Protein AF-A0A2V4DB86-F1 (afdb_monomer)

Solvent-accessible surface area (backbone atoms only — not comparable to full-atom values): 6526 Å² total; per-residue (Å²): 135,85,79,90,72,66,50,40,92,90,75,68,45,67,54,86,83,64,73,81,73,73,78,70,89,71,59,70,89,78,49,82,82,88,53,69,40,75,50,57,53,81,85,51,28,60,42,18,42,71,52,79,37,68,66,47,80,32,65,42,95,90,38,82,41,82,40,41,34,71,36,17,55,72,32,39,78,79,45,39,88,80,43,48,66,63,44,52,53,48,51,52,52,58,68,69,46,86,73,77,89,117

Mean predicted aligned error: 11.15 Å

Nearest PDB structures (foldseek):
  2l6q-assembly1_A  TM=4.065E-01  e=4.472E+00  Lambdavirus lambda
  6nrd-assembly1_4  TM=3.472E-01  e=6.127E+00  Homo sapiens
  4bwx-assembly1_A  TM=3.797E-01  e=8.394E+00  Neurospora crassa
  7ux1-assembly1_A  TM=3.683E-01  e=9.520E+00  Escherichia coli K-12

Sequence (102 aa):
MDRYIARDPKTGLPLQIGEKGIPGHVDEAYRAPRGYWDAIKHFDIIPLASGSVQALEVRWREKPQLVSRADGIRALPRVMRSDPDAVQEQLKFALSDINSEI

pLDDT: mean 83.51, std 13.2, range [44.72, 95.5]

Radius of gyration: 21.78 Å; Cα contacts (8 Å, |Δi|>4): 93; chains: 1; bounding box: 58×49×43 Å

Secondary structure (DSSP, 8-state):
-PPP--B-TTT-PBP----S-PPP---GGGSPPP-GGGGS-HHHHHHHHTTSS--EEEEETTEEEEE-HHHHHHHGGGTTTT-HHHHHHHHHHHHH-S-TT-

Structure (mmCIF, N/CA/C/O backbone):
data_AF-A0A2V4DB86-F1
#
_entry.id   AF-A0A2V4DB86-F1
#
loop_
_atom_site.group_PDB
_atom_site.id
_atom_site.type_symbol
_atom_site.label_atom_id
_atom_site.label_alt_id
_atom_site.label_comp_id
_atom_site.label_asym_id
_atom_site.label_entity_id
_atom_site.label_seq_id
_atom_site.pdbx_PDB_ins_code
_atom_site.Cartn_x
_atom_site.Cartn_y
_atom_site.Cartn_z
_atom_site.occupancy
_atom_site.B_iso_or_equiv
_atom_site.auth_seq_id
_atom_site.auth_comp_id
_atom_site.auth_asym_id
_atom_site.auth_atom_id
_atom_site.pdbx_PDB_model_num
ATOM 1 N N . MET A 1 1 ? 33.985 -33.303 -24.409 1.00 44.72 1 MET A N 1
ATOM 2 C CA . MET A 1 1 ? 33.548 -32.268 -25.369 1.00 44.72 1 MET A CA 1
ATOM 3 C C . MET A 1 1 ? 33.419 -30.982 -24.584 1.00 44.72 1 MET A C 1
ATOM 5 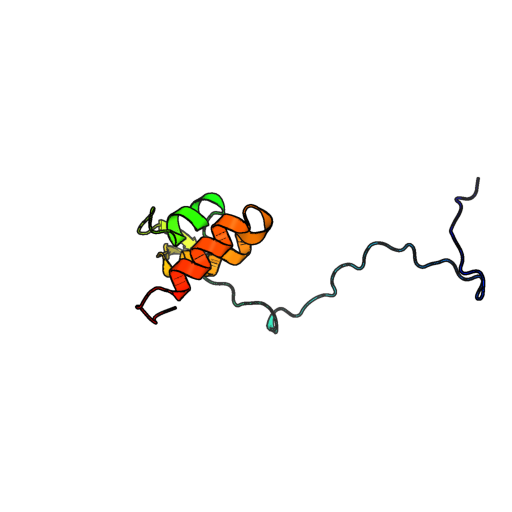O O . MET A 1 1 ? 32.538 -30.904 -23.735 1.00 44.72 1 MET A O 1
ATOM 9 N N . ASP A 1 2 ? 34.327 -30.036 -24.798 1.00 70.69 2 ASP A N 1
ATOM 10 C CA . ASP A 1 2 ? 34.344 -28.791 -24.030 1.00 70.69 2 ASP A CA 1
ATOM 11 C C . ASP A 1 2 ? 33.298 -27.815 -24.567 1.00 70.69 2 ASP A C 1
ATOM 13 O O . ASP A 1 2 ? 33.170 -27.596 -25.773 1.00 70.69 2 ASP A O 1
ATOM 17 N N . ARG A 1 3 ? 32.505 -27.259 -23.650 1.00 75.38 3 ARG A N 1
ATOM 18 C CA . ARG A 1 3 ? 31.466 -26.271 -23.941 1.00 75.38 3 ARG A CA 1
ATOM 19 C C . ARG A 1 3 ? 32.134 -24.963 -24.366 1.00 75.38 3 ARG A C 1
ATOM 21 O O . ARG A 1 3 ? 32.993 -24.450 -23.656 1.00 75.38 3 ARG A O 1
ATOM 28 N N . TYR A 1 4 ? 31.714 -24.410 -25.500 1.00 81.75 4 TYR A N 1
ATOM 29 C CA . TYR A 1 4 ? 32.183 -23.104 -25.956 1.00 81.75 4 TYR A CA 1
ATOM 30 C C . TYR A 1 4 ? 31.803 -21.996 -24.955 1.00 81.75 4 TYR A C 1
ATOM 32 O O . TYR A 1 4 ? 30.654 -21.923 -24.515 1.00 81.75 4 TYR A O 1
ATOM 40 N N . ILE A 1 5 ? 32.763 -21.128 -24.621 1.00 76.00 5 ILE A N 1
ATOM 41 C CA . ILE A 1 5 ? 32.575 -19.916 -23.809 1.00 76.00 5 ILE A CA 1
ATOM 42 C C . ILE A 1 5 ? 33.111 -18.743 -24.628 1.00 76.00 5 ILE A C 1
ATOM 44 O O . ILE A 1 5 ? 34.288 -18.739 -24.997 1.00 76.00 5 ILE A O 1
ATOM 48 N N . ALA A 1 6 ? 32.263 -17.753 -24.913 1.00 82.12 6 ALA A N 1
ATOM 49 C CA . ALA A 1 6 ? 32.683 -16.571 -25.657 1.00 82.12 6 ALA A CA 1
ATOM 50 C C . ALA A 1 6 ? 33.711 -15.759 -24.846 1.00 82.12 6 ALA A C 1
ATOM 52 O O . ALA A 1 6 ? 33.558 -15.564 -23.638 1.00 82.12 6 ALA A O 1
ATOM 53 N N . ARG A 1 7 ? 34.775 -15.304 -25.514 1.00 82.94 7 ARG A N 1
ATOM 54 C CA . ARG A 1 7 ? 35.898 -14.563 -24.920 1.00 82.94 7 ARG A CA 1
ATOM 55 C C . ARG A 1 7 ? 36.021 -13.186 -25.557 1.00 82.94 7 ARG A C 1
ATOM 57 O O . ARG A 1 7 ? 35.709 -13.019 -26.734 1.00 82.94 7 ARG A O 1
ATOM 64 N N . ASP A 1 8 ? 36.482 -12.218 -24.779 1.00 81.62 8 ASP A N 1
ATOM 65 C CA . ASP A 1 8 ? 36.797 -10.879 -25.269 1.00 81.62 8 ASP A CA 1
ATOM 66 C C . ASP A 1 8 ? 38.011 -10.945 -26.227 1.00 81.62 8 ASP A C 1
ATOM 68 O O . ASP A 1 8 ? 39.047 -11.507 -25.855 1.00 81.62 8 ASP A O 1
ATOM 72 N N . PRO A 1 9 ? 37.921 -10.389 -27.452 1.00 85.31 9 PRO A N 1
ATOM 73 C CA . PRO A 1 9 ? 38.983 -10.476 -28.454 1.00 85.31 9 PRO A CA 1
ATOM 74 C C . PRO A 1 9 ? 40.253 -9.683 -28.108 1.00 85.31 9 PRO A C 1
ATOM 76 O O . PRO A 1 9 ? 41.311 -9.994 -28.650 1.00 85.31 9 PRO A O 1
ATOM 79 N N . LYS A 1 10 ? 40.183 -8.667 -27.236 1.00 80.19 10 LYS A N 1
ATOM 80 C CA . LYS A 1 10 ? 41.359 -7.885 -26.812 1.00 80.19 10 LYS A CA 1
ATOM 81 C C . LYS A 1 10 ? 42.045 -8.468 -25.583 1.00 80.19 10 LYS A C 1
ATOM 83 O O . LYS A 1 10 ? 43.262 -8.365 -25.480 1.00 80.19 10 LYS A O 1
ATOM 88 N N . THR A 1 11 ? 41.287 -9.040 -24.646 1.00 78.62 11 THR A N 1
ATOM 89 C CA . THR A 1 11 ? 41.834 -9.498 -23.353 1.00 78.62 11 THR A CA 1
ATOM 90 C C . THR A 1 11 ? 41.944 -11.016 -23.234 1.00 78.62 11 THR A C 1
ATOM 92 O O . THR A 1 11 ? 42.652 -11.510 -22.361 1.00 78.62 11 THR A O 1
ATOM 95 N N . GLY A 1 12 ? 41.260 -11.779 -24.093 1.00 81.31 12 GLY A N 1
ATOM 96 C CA . GLY A 1 12 ? 41.240 -13.245 -24.058 1.00 81.31 12 GLY A CA 1
ATOM 97 C C . GLY A 1 12 ? 40.512 -13.838 -22.846 1.00 81.31 12 GLY A C 1
ATOM 98 O O . GLY A 1 12 ? 40.428 -15.065 -22.720 1.00 81.31 12 GLY A O 1
ATOM 99 N N . LEU A 1 13 ? 39.977 -12.988 -21.966 1.00 82.25 13 LEU A N 1
ATOM 100 C CA . LEU A 1 13 ? 39.200 -13.386 -20.802 1.00 82.25 13 LEU A CA 1
ATOM 101 C C . LEU A 1 13 ? 37.803 -13.846 -21.246 1.00 82.25 13 LEU A C 1
ATOM 103 O O . LEU A 1 13 ? 37.251 -13.298 -22.206 1.00 82.25 13 LEU A O 1
ATOM 107 N N . PRO A 1 14 ? 37.213 -14.856 -20.581 1.00 81.75 14 PRO A N 1
ATOM 108 C CA . PRO A 1 14 ? 35.818 -15.203 -20.809 1.00 81.75 14 PRO A CA 1
ATOM 109 C C . PRO A 1 14 ? 34.951 -13.975 -20.547 1.00 81.75 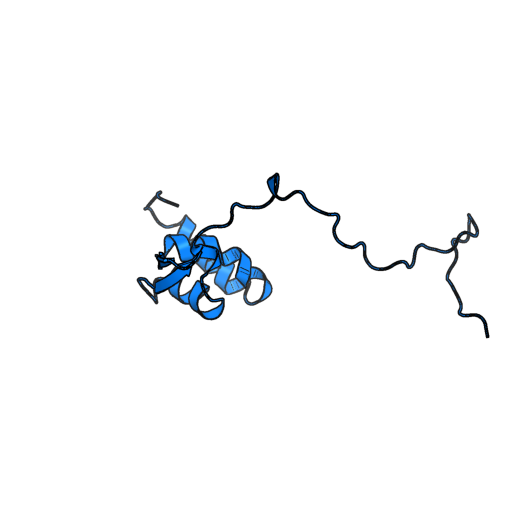14 PRO A C 1
ATOM 111 O O . PRO A 1 14 ? 35.096 -13.311 -19.517 1.00 81.75 14 PRO A O 1
ATOM 114 N N . LEU A 1 15 ? 34.046 -13.682 -21.482 1.00 73.44 15 LEU A N 1
ATOM 115 C CA . LEU A 1 15 ? 32.982 -12.727 -21.217 1.00 73.44 15 LEU A CA 1
ATOM 116 C C . LEU A 1 15 ? 32.243 -13.244 -19.981 1.00 73.44 15 LEU A C 1
ATOM 118 O O . LEU A 1 15 ? 31.958 -14.440 -19.882 1.00 73.44 15 LEU A O 1
ATOM 122 N N . GLN A 1 16 ? 31.984 -12.367 -19.015 1.00 65.12 16 GLN A N 1
ATOM 123 C CA . GLN A 1 16 ? 31.165 -12.686 -17.850 1.00 65.12 16 GLN A CA 1
ATOM 124 C C . GLN A 1 16 ? 29.736 -12.980 -18.342 1.00 65.12 16 GLN A C 1
ATOM 126 O O . GLN A 1 16 ? 28.877 -12.109 -18.355 1.00 65.12 16 GLN A O 1
ATOM 131 N N . ILE A 1 17 ? 29.493 -14.215 -18.787 1.00 59.00 17 ILE A N 1
ATOM 132 C CA . ILE A 1 17 ? 28.172 -14.774 -19.129 1.00 59.00 17 ILE A CA 1
ATOM 133 C C . ILE A 1 17 ? 27.558 -15.379 -17.846 1.00 59.00 17 ILE A C 1
ATOM 135 O O . ILE A 1 17 ? 26.781 -16.329 -17.879 1.00 59.00 17 ILE A O 1
ATOM 139 N N . GLY A 1 18 ? 27.976 -14.867 -16.683 1.00 53.00 18 GLY A N 1
ATOM 140 C CA . GLY A 1 18 ? 27.419 -15.206 -15.382 1.00 53.00 18 GLY A CA 1
ATOM 141 C C . GLY A 1 18 ? 26.050 -14.558 -15.234 1.00 53.00 18 GLY A C 1
ATOM 142 O O . GLY A 1 18 ? 25.828 -13.454 -15.727 1.00 53.00 18 GLY A O 1
ATOM 143 N N . GLU A 1 19 ? 25.136 -15.297 -14.616 1.00 58.38 19 GLU A N 1
ATOM 144 C CA . GLU A 1 19 ? 23.713 -15.001 -14.466 1.00 58.38 19 GLU A CA 1
ATOM 145 C C . GLU A 1 19 ? 23.432 -13.514 -14.224 1.00 58.38 19 GLU A C 1
ATOM 147 O O . GLU A 1 19 ? 24.110 -12.875 -13.418 1.00 58.38 19 GLU A O 1
ATOM 152 N N . LYS A 1 20 ? 22.419 -12.980 -14.934 1.00 56.59 20 LYS A N 1
ATOM 153 C CA . LYS A 1 20 ? 21.821 -11.653 -14.700 1.00 56.59 20 LYS A CA 1
ATOM 154 C C . LYS A 1 20 ? 21.924 -11.331 -13.216 1.00 56.59 20 LYS A C 1
ATOM 156 O O . LYS A 1 20 ? 21.292 -12.023 -12.421 1.00 56.59 20 LYS A O 1
ATOM 161 N N . GLY A 1 21 ? 22.745 -10.329 -12.892 1.00 53.12 21 GLY A N 1
ATOM 162 C CA . GLY A 1 21 ? 23.105 -9.997 -11.523 1.00 53.12 21 GLY A CA 1
ATOM 163 C C . GLY A 1 21 ? 21.884 -10.081 -10.626 1.00 53.12 21 GLY A C 1
ATOM 164 O O . GLY A 1 21 ? 20.889 -9.389 -10.857 1.00 53.12 21 GLY A O 1
ATOM 165 N N . ILE A 1 22 ? 21.951 -10.978 -9.644 1.00 58.06 22 ILE A N 1
ATOM 166 C CA . ILE A 1 22 ? 21.006 -11.000 -8.535 1.00 58.06 22 ILE A CA 1
ATOM 167 C C . ILE A 1 22 ? 20.973 -9.551 -8.038 1.00 58.06 22 ILE A C 1
ATOM 169 O O . ILE A 1 22 ? 22.050 -9.018 -7.746 1.00 58.06 22 ILE A O 1
ATOM 173 N N . PRO A 1 23 ? 19.812 -8.868 -8.024 1.00 60.00 23 PRO A N 1
ATOM 174 C CA . PRO A 1 23 ? 19.764 -7.498 -7.548 1.00 60.00 23 PRO A CA 1
ATOM 175 C C . PRO A 1 23 ? 20.402 -7.483 -6.162 1.00 60.00 23 PRO A C 1
ATOM 177 O O . PRO A 1 23 ? 20.001 -8.264 -5.295 1.00 60.00 23 PRO A O 1
ATOM 180 N N . GLY A 1 24 ? 21.463 -6.682 -6.011 1.00 62.56 24 GLY A N 1
ATOM 181 C CA . GLY A 1 24 ? 22.255 -6.631 -4.787 1.00 62.56 24 GLY A CA 1
ATOM 182 C C . GLY A 1 24 ? 21.338 -6.478 -3.580 1.00 62.56 24 GLY A C 1
ATOM 183 O O . GLY A 1 24 ? 20.288 -5.844 -3.683 1.00 62.56 24 GLY A O 1
ATOM 184 N N . HIS A 1 25 ? 21.699 -7.103 -2.460 1.00 64.31 25 HIS A N 1
ATOM 185 C CA . HIS A 1 25 ? 20.924 -7.025 -1.226 1.00 64.31 25 HIS A CA 1
ATOM 186 C C . HIS A 1 25 ? 20.697 -5.551 -0.855 1.00 64.31 25 HIS A C 1
ATOM 188 O O . HIS A 1 25 ? 21.607 -4.874 -0.388 1.00 64.31 25 HIS A O 1
ATOM 194 N N . VAL A 1 26 ? 19.494 -5.043 -1.131 1.00 69.12 26 VAL A N 1
ATOM 195 C CA . VAL A 1 26 ? 19.079 -3.700 -0.727 1.00 69.12 26 VAL A CA 1
ATOM 196 C C . VAL A 1 26 ? 18.712 -3.788 0.745 1.00 69.12 26 VAL A C 1
ATOM 198 O O . VAL A 1 26 ? 17.834 -4.581 1.100 1.00 69.12 26 VAL A O 1
ATOM 201 N N . ASP A 1 27 ? 19.395 -2.994 1.570 1.00 75.50 27 ASP A N 1
ATOM 202 C CA . ASP A 1 27 ? 19.118 -2.887 3.002 1.00 75.50 27 ASP A CA 1
ATOM 203 C C . ASP A 1 27 ? 17.627 -2.587 3.224 1.00 75.50 27 ASP A C 1
ATOM 205 O O . ASP A 1 27 ? 17.001 -1.821 2.481 1.00 75.50 27 ASP A O 1
ATOM 209 N N . GLU A 1 28 ? 17.043 -3.216 4.239 1.00 71.19 28 GLU A N 1
ATOM 210 C CA . GLU A 1 28 ? 15.638 -3.045 4.591 1.00 71.19 28 GLU A CA 1
ATOM 211 C C . GLU A 1 28 ? 15.317 -1.589 4.956 1.00 71.19 28 GLU A C 1
ATOM 213 O O . GLU A 1 28 ? 14.204 -1.137 4.687 1.00 71.19 28 GLU A O 1
ATOM 218 N N . ALA A 1 29 ? 16.307 -0.827 5.437 1.00 72.44 29 ALA A N 1
ATOM 219 C CA . ALA A 1 29 ? 16.184 0.610 5.686 1.00 72.44 29 ALA A CA 1
ATOM 220 C C . ALA A 1 29 ? 15.837 1.436 4.429 1.00 72.44 29 ALA A C 1
ATOM 222 O O . ALA A 1 29 ? 15.249 2.509 4.549 1.00 72.44 29 ALA A O 1
ATOM 223 N N . TYR A 1 30 ? 16.160 0.942 3.227 1.00 73.69 30 TYR A N 1
ATOM 224 C CA . TYR A 1 30 ? 15.824 1.602 1.957 1.00 73.69 30 TYR A CA 1
ATOM 225 C C . TYR A 1 30 ? 14.543 1.057 1.311 1.00 73.69 30 TYR A C 1
ATOM 227 O O . TYR A 1 30 ? 14.193 1.461 0.199 1.00 73.69 30 TYR A O 1
ATOM 235 N N . ARG A 1 31 ? 13.828 0.132 1.967 1.00 72.31 31 ARG A N 1
ATOM 236 C CA . ARG A 1 31 ? 12.511 -0.320 1.504 1.00 72.31 31 ARG A CA 1
ATOM 237 C C . ARG A 1 31 ? 11.407 0.543 2.093 1.00 72.31 31 ARG A C 1
ATOM 239 O O . ARG A 1 31 ? 11.495 1.035 3.212 1.00 72.31 31 ARG A O 1
ATOM 246 N N . ALA A 1 32 ? 10.320 0.666 1.335 1.00 73.88 32 ALA A N 1
ATOM 247 C CA . ALA A 1 32 ? 9.091 1.237 1.858 1.00 73.88 32 ALA A CA 1
ATOM 248 C C . ALA A 1 32 ? 8.652 0.466 3.121 1.00 73.88 32 ALA A C 1
ATOM 250 O O . ALA A 1 32 ? 8.741 -0.770 3.143 1.00 73.88 32 ALA A O 1
ATOM 251 N N . PRO A 1 33 ? 8.177 1.167 4.166 1.00 79.31 33 PRO A N 1
ATOM 252 C CA . PRO A 1 33 ? 7.742 0.524 5.394 1.00 79.31 33 PRO A CA 1
ATOM 253 C C . PRO A 1 33 ? 6.592 -0.444 5.107 1.00 79.31 33 PRO A C 1
ATOM 255 O O . PRO A 1 33 ? 5.654 -0.133 4.369 1.00 79.31 33 PRO A O 1
ATOM 258 N N . ARG A 1 34 ? 6.655 -1.633 5.711 1.00 84.56 34 ARG A N 1
ATOM 259 C CA . ARG A 1 34 ? 5.562 -2.608 5.643 1.00 84.56 34 ARG A CA 1
ATOM 260 C C . ARG A 1 34 ? 4.400 -2.136 6.512 1.00 84.56 34 ARG A C 1
ATOM 262 O O . ARG A 1 34 ? 4.590 -1.869 7.697 1.00 84.56 34 ARG A O 1
ATOM 269 N N . GLY A 1 35 ? 3.204 -2.089 5.936 1.00 88.81 35 GLY A N 1
ATOM 270 C CA . GLY A 1 35 ? 1.982 -1.678 6.624 1.00 88.81 35 GLY A CA 1
ATOM 271 C C . GLY A 1 35 ? 0.827 -2.647 6.409 1.00 88.81 35 GLY A C 1
ATOM 272 O O . GLY A 1 35 ? 0.955 -3.646 5.704 1.00 88.81 35 GLY A O 1
ATOM 273 N N . TYR A 1 36 ? -0.321 -2.325 7.004 1.00 90.31 36 TYR A N 1
ATOM 274 C CA . TYR A 1 36 ? -1.544 -3.133 6.926 1.00 90.31 36 TYR A CA 1
ATOM 275 C C . TYR A 1 36 ? -2.002 -3.372 5.477 1.00 90.31 36 TYR A C 1
ATOM 277 O O . TYR A 1 36 ? -2.504 -4.446 5.154 1.00 90.31 36 TYR A O 1
ATOM 285 N N . TRP A 1 37 ? -1.749 -2.410 4.585 1.00 91.38 37 TRP A N 1
ATOM 286 C CA . TRP A 1 37 ? -2.040 -2.491 3.151 1.00 91.38 37 TRP A CA 1
ATOM 287 C C . TRP A 1 37 ? -1.272 -3.604 2.412 1.00 91.38 37 TRP A C 1
ATOM 289 O O . TRP A 1 37 ? -1.690 -4.045 1.341 1.00 91.38 37 TRP A O 1
ATOM 299 N N . ASP A 1 38 ? -0.178 -4.122 2.982 1.00 91.75 38 ASP A N 1
ATOM 300 C CA . ASP A 1 38 ? 0.549 -5.271 2.426 1.00 91.75 38 ASP A CA 1
ATOM 301 C C . ASP A 1 38 ? -0.202 -6.604 2.653 1.00 91.75 38 ASP A C 1
ATOM 303 O O . ASP A 1 38 ? 0.023 -7.594 1.954 1.00 91.75 38 ASP A O 1
ATOM 307 N N . ALA A 1 39 ? -1.166 -6.628 3.582 1.00 93.38 39 ALA A N 1
ATOM 308 C CA . ALA A 1 39 ? -2.031 -7.784 3.834 1.00 93.38 39 ALA A CA 1
ATOM 309 C C . ALA A 1 39 ? -3.166 -7.935 2.806 1.00 93.38 39 ALA A C 1
ATOM 311 O O . ALA A 1 39 ? -3.808 -8.985 2.747 1.00 93.38 39 ALA A O 1
ATOM 312 N N . ILE A 1 40 ? -3.437 -6.892 2.013 1.00 94.38 40 ILE A N 1
ATOM 313 C CA . ILE A 1 40 ? -4.514 -6.880 1.017 1.00 94.38 40 ILE A CA 1
ATOM 314 C C . ILE A 1 40 ? -4.178 -7.878 -0.093 1.00 94.38 40 ILE A C 1
ATOM 316 O O . ILE A 1 40 ? -3.037 -7.937 -0.567 1.00 94.38 40 ILE A O 1
ATOM 320 N N . LYS A 1 41 ? -5.164 -8.676 -0.512 1.00 94.50 41 LYS A N 1
ATOM 321 C CA . LYS A 1 41 ? -4.998 -9.637 -1.607 1.00 94.50 41 LYS A CA 1
ATOM 322 C C . LYS A 1 41 ? -4.954 -8.901 -2.943 1.00 94.50 41 LYS A C 1
ATOM 324 O O . LYS A 1 41 ? -5.694 -7.950 -3.147 1.00 94.50 41 LYS A O 1
ATOM 329 N N . HIS A 1 42 ? -4.134 -9.377 -3.880 1.00 94.06 42 HIS A N 1
ATOM 330 C CA . HIS A 1 42 ? -3.898 -8.692 -5.159 1.00 94.06 42 HIS A CA 1
ATOM 331 C C . HIS A 1 42 ? -5.178 -8.352 -5.937 1.00 94.06 42 HIS A C 1
ATOM 333 O O . HIS A 1 42 ? -5.280 -7.263 -6.489 1.00 94.06 42 HIS A O 1
ATOM 339 N N . PHE A 1 43 ? -6.162 -9.254 -5.944 1.00 94.06 43 PHE A N 1
ATOM 340 C CA . PHE A 1 43 ? -7.430 -9.053 -6.647 1.00 94.06 43 PHE A CA 1
ATOM 341 C C . PHE A 1 43 ? -8.345 -8.006 -5.990 1.00 94.06 43 PHE A C 1
ATOM 343 O O . PHE A 1 43 ? -9.193 -7.446 -6.674 1.00 94.06 43 PHE A O 1
ATOM 350 N N . ASP A 1 44 ? -8.151 -7.703 -4.703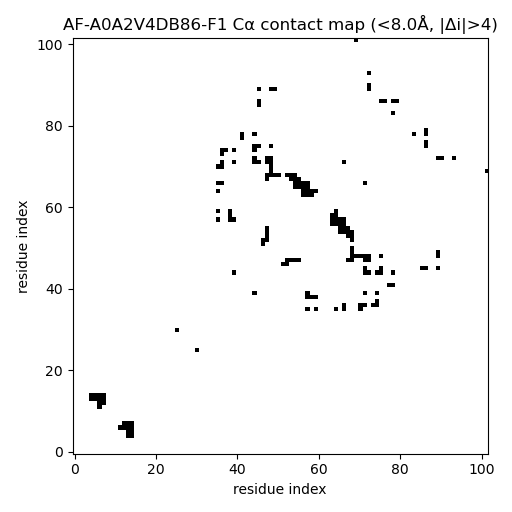 1.00 94.56 44 ASP A N 1
ATOM 351 C CA . ASP A 1 44 ? -8.946 -6.715 -3.962 1.00 94.56 44 ASP A CA 1
ATOM 352 C C . ASP A 1 44 ? -8.350 -5.297 -4.047 1.00 94.56 44 ASP A C 1
ATOM 354 O O . ASP A 1 44 ? -9.038 -4.323 -3.749 1.00 94.56 44 ASP A O 1
ATOM 358 N N . ILE A 1 45 ? -7.089 -5.149 -4.482 1.00 95.00 45 ILE A N 1
ATOM 359 C CA . ILE A 1 45 ? -6.371 -3.860 -4.468 1.00 95.00 45 ILE A CA 1
ATOM 360 C C . ILE A 1 45 ? -7.041 -2.822 -5.379 1.00 95.00 45 ILE A C 1
ATOM 362 O O . ILE A 1 45 ? -7.334 -1.715 -4.931 1.00 95.00 45 ILE A O 1
ATOM 366 N N . ILE A 1 46 ? -7.309 -3.163 -6.644 1.00 94.69 46 ILE A N 1
ATOM 367 C CA . ILE A 1 46 ? -7.932 -2.229 -7.601 1.00 94.69 46 ILE A CA 1
ATOM 368 C C . ILE A 1 46 ? -9.400 -1.924 -7.241 1.00 94.69 46 ILE A C 1
ATOM 370 O O . ILE A 1 46 ? -9.770 -0.744 -7.228 1.00 94.69 46 ILE A O 1
ATOM 374 N N . PRO A 1 47 ? -10.248 -2.913 -6.887 1.00 94.62 47 PRO A N 1
ATOM 375 C CA . PRO A 1 47 ? -11.603 -2.645 -6.398 1.00 94.62 47 PRO A CA 1
ATOM 376 C C . PRO A 1 47 ? -11.649 -1.729 -5.167 1.00 94.62 47 PRO A C 1
ATOM 378 O O . PRO A 1 47 ? -12.529 -0.874 -5.079 1.00 94.62 47 PRO A O 1
ATOM 381 N N . LEU A 1 48 ? -10.692 -1.862 -4.243 1.00 94.25 48 LEU A N 1
ATOM 382 C CA . LEU A 1 48 ? -10.590 -1.005 -3.060 1.00 94.25 48 LEU A CA 1
ATOM 383 C C . LEU A 1 48 ? -10.099 0.411 -3.412 1.00 94.25 48 LEU A C 1
ATOM 385 O O . LEU A 1 48 ? -10.660 1.395 -2.935 1.00 94.25 48 LEU A O 1
ATOM 389 N N . ALA A 1 49 ? -9.089 0.536 -4.280 1.00 92.31 49 ALA A N 1
ATOM 390 C CA . ALA A 1 49 ? -8.550 1.833 -4.709 1.00 92.31 49 ALA A CA 1
ATOM 391 C C . ALA A 1 49 ? -9.559 2.658 -5.534 1.00 92.31 49 ALA A C 1
ATOM 393 O O . ALA A 1 49 ? -9.657 3.876 -5.361 1.00 92.31 49 ALA A O 1
ATOM 394 N N . SER A 1 50 ? -10.349 1.985 -6.376 1.00 91.62 50 SER A N 1
ATOM 395 C CA . SER A 1 50 ? -11.429 2.602 -7.163 1.00 91.62 50 SER A CA 1
ATOM 396 C C . SER A 1 50 ? -12.650 3.001 -6.335 1.00 91.62 50 SER A C 1
ATOM 398 O O . SER A 1 50 ? -13.507 3.727 -6.829 1.00 91.62 50 SER A O 1
ATOM 400 N N . GLY A 1 51 ? -12.751 2.537 -5.084 1.00 90.31 51 GLY A N 1
ATOM 401 C CA . GLY A 1 51 ? -13.926 2.749 -4.238 1.00 90.31 51 GLY A CA 1
ATOM 402 C C . GLY A 1 51 ? -15.118 1.850 -4.582 1.00 90.31 51 GLY A C 1
ATOM 403 O O . GLY A 1 51 ? -16.189 2.030 -4.007 1.00 90.31 51 GLY A O 1
ATOM 404 N N . SER A 1 52 ? -14.943 0.863 -5.472 1.00 92.62 52 SER A N 1
ATOM 405 C CA . SER A 1 52 ? -15.957 -0.173 -5.730 1.00 92.62 52 SER A CA 1
ATOM 406 C C . SER A 1 52 ? -16.229 -1.007 -4.473 1.00 92.62 52 SER A C 1
ATOM 408 O O . SER A 1 52 ? -17.360 -1.414 -4.214 1.00 92.62 52 SER A O 1
ATOM 410 N N . VAL A 1 53 ? -15.185 -1.231 -3.670 1.00 93.19 53 VAL A N 1
ATOM 411 C CA . VAL A 1 53 ? -15.265 -1.787 -2.317 1.00 93.19 53 VAL A CA 1
ATOM 412 C C . VAL A 1 53 ? -14.944 -0.663 -1.335 1.00 93.19 53 VAL A C 1
ATOM 414 O O . VAL A 1 53 ? -13.890 -0.044 -1.436 1.00 93.19 53 VAL A O 1
ATOM 417 N N . GLN A 1 54 ? -15.844 -0.386 -0.388 1.00 90.06 54 GLN A N 1
ATOM 418 C CA . GLN A 1 54 ? -15.660 0.722 0.561 1.00 90.06 54 GLN A CA 1
ATOM 419 C C . GLN A 1 54 ? -14.615 0.412 1.637 1.00 90.06 54 GLN A C 1
ATOM 421 O O . GLN A 1 54 ? -13.790 1.260 1.973 1.00 90.06 54 GLN A O 1
ATOM 426 N N . ALA A 1 55 ? -14.662 -0.801 2.184 1.00 91.56 55 ALA A N 1
ATOM 427 C CA . ALA A 1 55 ? -13.737 -1.265 3.201 1.00 91.56 55 ALA A CA 1
ATOM 428 C C . ALA A 1 55 ? -13.609 -2.788 3.143 1.00 91.56 55 ALA A C 1
ATOM 430 O O . ALA A 1 55 ? -14.543 -3.487 2.741 1.00 91.56 55 ALA A O 1
ATOM 431 N N . LEU A 1 56 ? -12.456 -3.293 3.568 1.00 94.25 56 LEU A N 1
ATOM 432 C CA . LEU A 1 56 ? -12.171 -4.722 3.652 1.00 94.25 56 LEU A CA 1
ATOM 433 C C . LEU A 1 56 ? -11.510 -5.024 4.998 1.00 94.25 56 LEU A C 1
ATOM 435 O O . LEU A 1 56 ? -10.684 -4.250 5.475 1.00 94.25 56 LEU A O 1
ATOM 439 N N . GLU A 1 57 ? -11.848 -6.154 5.611 1.00 94.44 57 GLU A N 1
ATOM 440 C CA . GLU A 1 57 ? -11.098 -6.652 6.763 1.00 94.44 57 GLU A CA 1
ATOM 441 C C . GLU A 1 57 ? -9.943 -7.536 6.281 1.00 94.44 57 GLU A C 1
ATOM 443 O O . GLU A 1 57 ? -10.137 -8.510 5.548 1.00 94.44 57 GLU A O 1
ATOM 448 N N . VAL A 1 58 ? -8.727 -7.202 6.703 1.00 94.38 58 VAL A N 1
ATOM 449 C CA . VAL A 1 58 ? -7.518 -7.980 6.429 1.00 94.38 58 VAL A CA 1
ATOM 450 C C . VAL A 1 58 ? -6.853 -8.386 7.733 1.00 94.38 58 VAL A C 1
ATOM 452 O O . VAL A 1 58 ? -6.882 -7.665 8.727 1.00 94.38 58 VAL A O 1
ATOM 455 N N . ARG A 1 59 ? -6.214 -9.554 7.744 1.00 93.06 59 ARG A N 1
ATOM 456 C CA . ARG A 1 59 ? -5.480 -10.027 8.918 1.00 93.06 59 ARG A CA 1
ATOM 457 C C . ARG A 1 59 ? -4.014 -9.628 8.801 1.00 93.06 59 ARG A C 1
ATOM 459 O O . ARG A 1 59 ? -3.289 -10.181 7.977 1.00 93.06 59 ARG A O 1
ATOM 466 N N . TRP A 1 60 ? -3.564 -8.708 9.649 1.00 92.62 60 TRP A N 1
ATOM 467 C CA . TRP A 1 60 ? -2.169 -8.274 9.715 1.00 92.62 60 TRP A CA 1
ATOM 468 C C . TRP A 1 60 ? -1.571 -8.576 11.085 1.00 92.62 60 TRP A C 1
ATOM 470 O O . TRP A 1 60 ? -2.100 -8.140 12.105 1.00 92.62 60 TRP A O 1
ATOM 480 N N . ARG A 1 61 ? -0.451 -9.315 11.113 1.00 88.88 61 ARG A N 1
ATOM 481 C CA . ARG A 1 61 ? 0.221 -9.742 12.359 1.00 88.88 61 ARG A CA 1
ATOM 482 C C . ARG A 1 61 ? -0.776 -10.290 13.388 1.00 88.88 61 ARG A C 1
ATOM 484 O O . ARG A 1 61 ? -0.832 -9.842 14.527 1.00 88.88 61 ARG A O 1
ATOM 491 N N . GLU A 1 62 ? -1.613 -11.213 12.916 1.00 88.94 62 GLU A N 1
ATOM 492 C CA . GLU A 1 62 ? -2.656 -11.911 13.678 1.00 88.94 62 GLU A CA 1
ATOM 493 C C . GLU A 1 62 ? -3.851 -11.064 14.1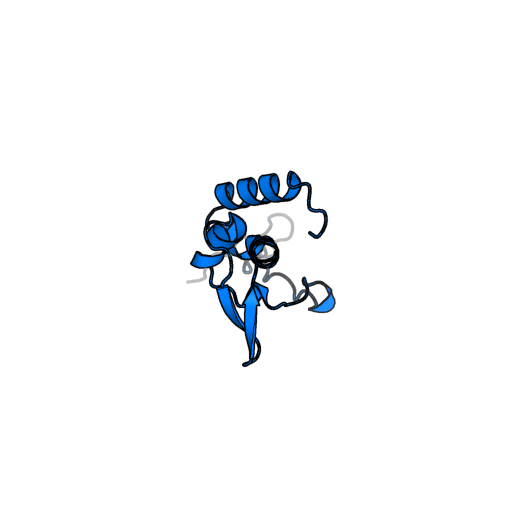33 1.00 88.94 62 GLU A C 1
ATOM 495 O O . GLU A 1 62 ? -4.847 -11.645 14.567 1.00 88.94 62 GLU A O 1
ATOM 500 N N . LYS A 1 63 ? -3.818 -9.741 13.946 1.00 92.31 63 LYS A N 1
ATOM 501 C CA . LYS A 1 63 ? -4.923 -8.838 14.275 1.00 92.31 63 LYS A CA 1
ATOM 502 C C . LYS A 1 63 ? -5.768 -8.531 13.033 1.00 92.31 63 LYS A C 1
ATOM 504 O O . LYS A 1 63 ? -5.196 -8.249 11.976 1.00 92.31 63 LYS A O 1
ATOM 509 N N . PRO A 1 64 ? -7.107 -8.566 13.131 1.00 93.94 64 PRO A N 1
ATOM 510 C CA . PRO A 1 64 ? -7.955 -8.011 12.086 1.00 93.94 64 PRO A CA 1
ATOM 511 C C . PRO A 1 64 ? -7.734 -6.495 12.017 1.00 93.94 64 PRO A C 1
ATOM 513 O O . PRO A 1 64 ? -7.597 -5.823 13.045 1.00 93.94 64 PRO A O 1
ATOM 516 N N . GLN A 1 65 ? -7.627 -5.970 10.804 1.00 93.62 65 GLN A N 1
ATOM 517 C CA . GLN A 1 65 ? -7.480 -4.553 10.499 1.00 93.62 65 GLN A CA 1
ATOM 518 C C . GLN A 1 65 ? -8.453 -4.193 9.387 1.00 93.62 65 GLN A C 1
ATOM 520 O O . GLN A 1 65 ? -8.548 -4.902 8.386 1.00 93.62 65 GLN A O 1
ATOM 525 N N . LEU A 1 66 ? -9.163 -3.086 9.571 1.00 94.81 66 LEU A N 1
ATOM 526 C CA . LEU A 1 66 ? -10.031 -2.535 8.545 1.00 94.81 66 LEU A CA 1
ATOM 527 C C . LEU A 1 66 ? -9.182 -1.669 7.614 1.00 94.81 66 LEU A C 1
ATOM 529 O O . LEU A 1 66 ? -8.547 -0.722 8.074 1.00 94.81 66 LEU A O 1
ATOM 533 N N . VAL A 1 67 ? -9.160 -2.005 6.329 1.00 94.06 67 VAL A N 1
ATOM 534 C CA . VAL A 1 67 ? -8.484 -1.214 5.297 1.00 94.06 67 VAL A CA 1
ATOM 535 C C . VAL A 1 67 ? -9.496 -0.423 4.486 1.00 94.06 67 VAL A C 1
ATOM 537 O O . VAL A 1 67 ? -10.590 -0.902 4.173 1.00 94.06 67 VAL A O 1
ATOM 540 N N . SER A 1 68 ? -9.102 0.797 4.151 1.00 93.12 68 SER A N 1
ATOM 541 C CA . SER A 1 68 ? -9.894 1.769 3.405 1.00 93.12 68 SER A CA 1
ATOM 542 C C . SER A 1 68 ? -9.348 1.964 1.986 1.00 93.12 68 SER A C 1
ATOM 544 O O . SER A 1 68 ? -8.323 1.393 1.602 1.00 93.12 68 SER A O 1
ATOM 546 N N . ARG A 1 69 ? -9.994 2.833 1.202 1.00 92.94 69 ARG A N 1
ATOM 547 C CA . ARG A 1 69 ? -9.506 3.246 -0.123 1.00 92.94 69 ARG A CA 1
ATOM 548 C C . ARG A 1 69 ? -8.066 3.779 -0.096 1.00 92.94 69 ARG A C 1
ATOM 550 O O . ARG A 1 69 ? -7.289 3.444 -0.988 1.00 92.94 69 ARG A O 1
ATOM 557 N N . ALA A 1 70 ? -7.692 4.563 0.919 1.00 90.62 70 ALA A N 1
ATOM 558 C CA . ALA A 1 70 ? -6.340 5.117 1.040 1.00 90.62 70 ALA A CA 1
ATOM 559 C C . ALA A 1 70 ? -5.279 4.008 1.173 1.00 90.62 70 ALA A C 1
ATOM 561 O O . ALA A 1 70 ? -4.217 4.062 0.549 1.00 90.62 70 ALA A O 1
ATOM 562 N N . ASP A 1 71 ? -5.600 2.951 1.919 1.00 92.12 71 ASP A N 1
ATOM 563 C CA . ASP A 1 71 ? -4.746 1.770 2.052 1.00 92.12 71 ASP A CA 1
ATOM 564 C C . ASP A 1 71 ? -4.669 0.976 0.739 1.00 92.12 71 ASP A C 1
ATOM 566 O O . ASP A 1 71 ? -3.602 0.480 0.374 1.00 92.12 71 ASP A O 1
ATOM 570 N N . GLY A 1 72 ? -5.772 0.912 -0.014 1.00 92.62 72 GLY A N 1
ATOM 571 C CA . GLY A 1 72 ? -5.799 0.347 -1.365 1.00 92.62 72 GLY A CA 1
ATOM 572 C C . GLY A 1 72 ? -4.864 1.080 -2.331 1.00 92.62 72 GLY A C 1
ATOM 573 O O . GLY A 1 72 ? -4.086 0.436 -3.036 1.00 92.62 72 GLY A O 1
ATOM 574 N N . ILE A 1 73 ? -4.863 2.417 -2.306 1.00 92.44 73 ILE A N 1
ATOM 575 C CA . ILE A 1 73 ? -3.968 3.249 -3.128 1.00 92.44 73 ILE A CA 1
ATOM 576 C C . ILE A 1 73 ? -2.497 2.982 -2.771 1.00 92.44 73 ILE A C 1
ATOM 578 O O . ILE A 1 73 ? -1.671 2.784 -3.663 1.00 92.44 73 ILE A O 1
ATOM 582 N N . ARG A 1 74 ? -2.167 2.862 -1.476 1.00 91.06 74 ARG A N 1
ATOM 583 C CA . ARG A 1 74 ? -0.811 2.495 -1.014 1.00 91.06 74 ARG A CA 1
ATOM 584 C C . ARG A 1 74 ? -0.374 1.096 -1.464 1.00 91.06 74 ARG A C 1
ATOM 586 O O . ARG A 1 74 ? 0.824 0.850 -1.602 1.00 91.06 74 ARG A O 1
ATOM 593 N N . ALA A 1 75 ? -1.315 0.186 -1.714 1.00 93.50 75 ALA A N 1
ATOM 594 C CA . ALA A 1 75 ? -1.035 -1.170 -2.186 1.00 93.50 75 ALA A CA 1
ATOM 595 C C . ALA A 1 75 ? -0.873 -1.288 -3.717 1.00 93.50 75 ALA A C 1
ATOM 597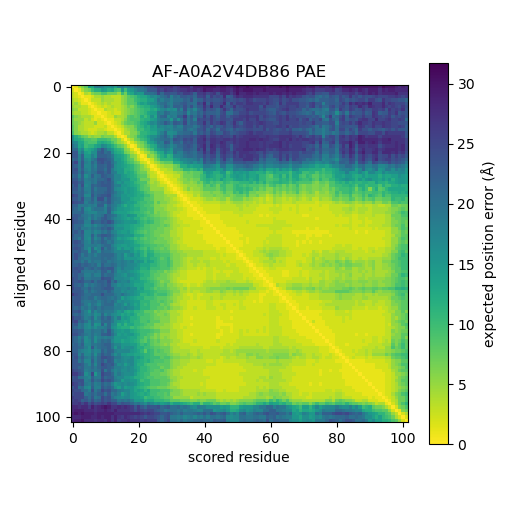 O O . ALA A 1 75 ? -0.352 -2.307 -4.181 1.00 93.50 75 ALA A O 1
ATOM 598 N N . LEU A 1 76 ? -1.245 -0.268 -4.505 1.00 93.12 76 LEU A N 1
ATOM 599 C CA . LEU A 1 76 ? -1.176 -0.281 -5.978 1.00 93.12 76 LEU A CA 1
ATOM 600 C C . LE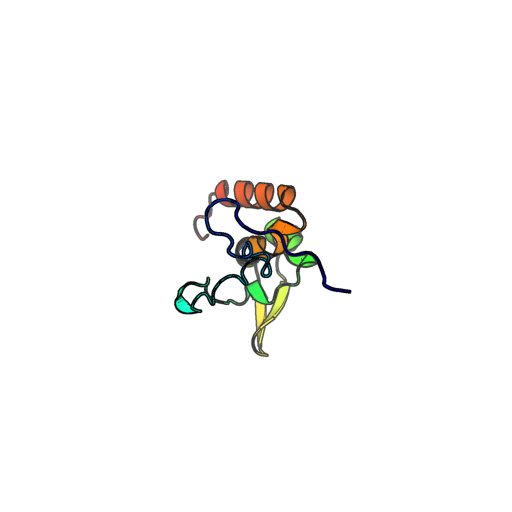U A 1 76 ? 0.187 -0.694 -6.574 1.00 93.12 76 LEU A C 1
ATOM 602 O O . LEU A 1 76 ? 0.189 -1.457 -7.545 1.00 93.12 76 LEU A O 1
ATOM 606 N N . PRO A 1 77 ? 1.356 -0.308 -6.013 1.00 90.94 77 PRO A N 1
ATOM 607 C CA . PRO A 1 77 ? 2.654 -0.721 -6.556 1.00 90.94 77 PRO A CA 1
ATOM 608 C C . PRO A 1 77 ? 2.837 -2.243 -6.663 1.00 90.94 77 PRO A C 1
ATOM 610 O O . PRO A 1 77 ? 3.624 -2.716 -7.484 1.00 90.94 77 PRO A O 1
ATOM 613 N N . ARG A 1 78 ? 2.098 -3.028 -5.867 1.00 91.25 78 ARG A N 1
ATOM 614 C CA . ARG A 1 78 ? 2.165 -4.498 -5.861 1.00 91.25 78 ARG A CA 1
ATOM 615 C C . ARG A 1 78 ? 1.516 -5.131 -7.095 1.00 91.25 78 ARG A C 1
ATOM 617 O O . ARG A 1 78 ? 1.908 -6.227 -7.481 1.00 91.25 78 ARG A O 1
ATOM 624 N N . VAL A 1 79 ? 0.557 -4.449 -7.724 1.00 93.69 79 VAL A N 1
ATOM 625 C CA . VAL A 1 79 ? -0.169 -4.926 -8.921 1.00 93.69 79 VAL A CA 1
ATOM 626 C C . VAL A 1 79 ? 0.270 -4.234 -10.212 1.00 93.69 79 VAL A C 1
ATOM 628 O O . VAL A 1 79 ? -0.172 -4.623 -11.289 1.00 93.69 79 VAL A O 1
ATOM 631 N N . MET A 1 80 ? 1.222 -3.297 -10.129 1.00 90.81 80 MET A N 1
ATOM 632 C CA . MET A 1 80 ? 1.754 -2.526 -11.263 1.00 90.81 80 MET A CA 1
ATOM 633 C C . MET A 1 80 ? 2.232 -3.391 -12.438 1.00 90.81 80 MET A C 1
ATOM 635 O O . MET A 1 80 ? 2.127 -2.992 -13.591 1.00 90.81 80 MET A O 1
ATOM 639 N N . ARG A 1 81 ? 2.782 -4.581 -12.162 1.00 89.31 81 ARG A N 1
ATOM 640 C CA . ARG A 1 81 ? 3.256 -5.497 -13.215 1.00 89.31 81 ARG A CA 1
ATOM 641 C C . ARG A 1 81 ? 2.129 -6.246 -13.920 1.00 89.31 81 ARG A C 1
ATOM 643 O O . ARG A 1 81 ? 2.337 -6.689 -15.043 1.00 89.31 81 ARG A O 1
ATOM 650 N N . SER A 1 82 ? 1.004 -6.445 -13.241 1.00 90.69 82 SER A N 1
ATOM 651 C CA . SER A 1 82 ? -0.117 -7.224 -13.760 1.00 90.69 82 SER A CA 1
ATOM 652 C C . SER A 1 82 ? -1.038 -6.366 -14.618 1.00 90.69 82 SER A C 1
ATOM 654 O O . SER A 1 82 ? -1.462 -6.822 -15.673 1.00 90.69 82 SER A O 1
ATOM 656 N N . ASP A 1 83 ? -1.327 -5.142 -14.171 1.00 92.19 83 ASP A N 1
ATOM 657 C CA . ASP A 1 83 ? -2.231 -4.217 -14.859 1.00 92.19 83 ASP A CA 1
ATOM 658 C C . ASP A 1 83 ? -1.743 -2.762 -14.693 1.00 92.19 83 ASP A C 1
ATOM 660 O O . ASP A 1 83 ? -2.154 -2.059 -13.763 1.00 92.19 83 ASP A O 1
ATOM 664 N N . PRO A 1 84 ? -0.785 -2.318 -15.527 1.00 93.69 84 PRO A N 1
ATOM 665 C CA . PRO A 1 84 ? -0.181 -0.995 -15.395 1.00 93.69 84 PRO A CA 1
ATOM 666 C C . PRO A 1 84 ? -1.161 0.135 -15.736 1.00 93.69 84 PRO A C 1
ATOM 668 O O . PRO A 1 84 ? -1.115 1.184 -15.091 1.00 93.69 84 PRO A O 1
ATOM 671 N N . ASP A 1 85 ? -2.051 -0.080 -16.709 1.00 95.50 85 ASP A N 1
ATOM 672 C CA . ASP A 1 85 ? -3.010 0.926 -17.170 1.00 95.50 85 ASP A CA 1
ATOM 673 C C . ASP A 1 85 ? -4.042 1.225 -16.082 1.00 95.50 85 ASP A C 1
ATOM 675 O O . ASP A 1 85 ? -4.249 2.388 -15.719 1.00 95.50 85 ASP A O 1
ATOM 679 N N . ALA A 1 86 ? -4.625 0.184 -15.477 1.00 93.25 8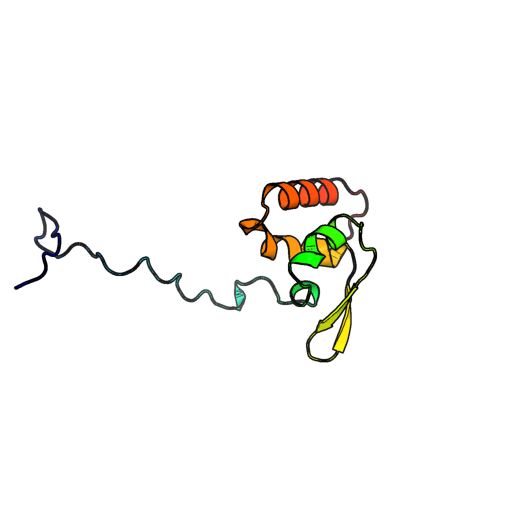6 ALA A N 1
ATOM 680 C CA . ALA A 1 86 ? -5.579 0.373 -14.391 1.00 93.25 86 ALA A CA 1
ATOM 681 C C . ALA A 1 86 ? -4.929 1.051 -13.176 1.00 93.25 86 ALA A C 1
ATOM 683 O O . ALA A 1 86 ? -5.526 1.947 -12.577 1.00 93.25 86 ALA A O 1
ATOM 684 N N . VAL A 1 87 ? -3.692 0.680 -12.827 1.00 94.88 87 VAL A N 1
ATOM 685 C CA . VAL A 1 87 ? -2.954 1.326 -11.730 1.00 94.88 87 VAL A CA 1
ATOM 686 C C . VAL A 1 87 ? -2.713 2.805 -12.018 1.00 94.88 87 VAL A C 1
ATOM 688 O O . VAL A 1 87 ? -2.946 3.643 -11.145 1.00 94.88 87 VAL A O 1
ATOM 69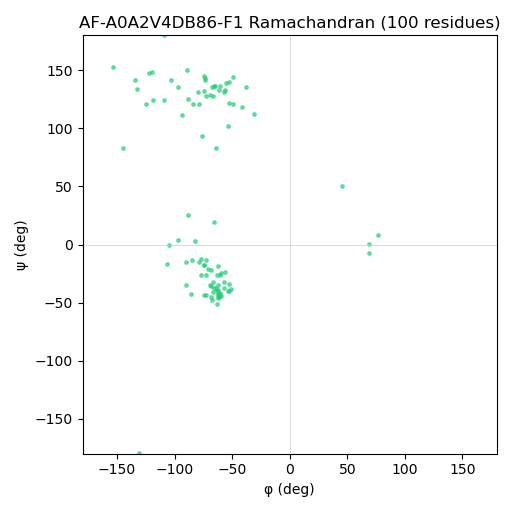1 N N . GLN A 1 88 ? -2.275 3.142 -13.230 1.00 94.44 88 GLN A N 1
ATOM 692 C CA . GLN A 1 88 ? -2.025 4.527 -13.608 1.00 94.44 88 GLN A CA 1
ATOM 693 C C . GLN A 1 88 ? -3.301 5.376 -13.538 1.00 94.44 88 GLN A C 1
ATOM 695 O O . GLN A 1 88 ? -3.255 6.493 -13.017 1.00 94.44 88 G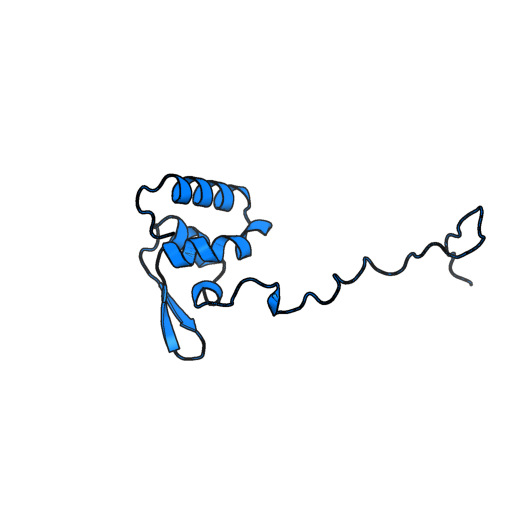LN A O 1
ATOM 700 N N . GLU A 1 89 ? -4.432 4.860 -14.019 1.00 94.50 89 GLU A N 1
ATOM 701 C CA . GLU A 1 89 ? -5.721 5.553 -13.924 1.00 94.50 89 GLU A CA 1
ATOM 702 C C . GLU A 1 89 ? -6.141 5.785 -12.468 1.00 94.50 89 GLU A C 1
ATOM 704 O O . GLU A 1 89 ? -6.522 6.901 -12.109 1.00 94.50 89 GLU A O 1
ATOM 709 N N . GLN A 1 90 ? -5.981 4.787 -11.591 1.00 93.06 90 GLN A N 1
ATOM 710 C CA . GLN A 1 90 ? -6.286 4.961 -10.167 1.00 93.06 90 GLN A CA 1
ATOM 711 C C . GLN A 1 90 ? -5.376 5.988 -9.485 1.00 93.06 90 GLN A C 1
ATOM 713 O O . GLN A 1 90 ? -5.846 6.763 -8.653 1.00 93.06 90 GLN A O 1
ATOM 718 N N . LEU A 1 91 ? -4.091 6.046 -9.847 1.00 92.19 91 LEU A N 1
ATOM 719 C CA . LEU A 1 91 ? -3.164 7.048 -9.313 1.00 92.19 91 LEU A CA 1
ATOM 720 C C . LEU A 1 91 ? -3.521 8.467 -9.769 1.00 92.19 91 LEU A C 1
ATOM 722 O O . LEU A 1 91 ? -3.477 9.392 -8.960 1.00 92.19 91 LEU A O 1
ATOM 726 N N . LYS A 1 92 ? -3.915 8.649 -11.037 1.00 93.25 92 LYS A N 1
ATOM 727 C CA . LYS A 1 92 ? -4.414 9.943 -11.536 1.00 93.25 92 LYS A CA 1
ATOM 728 C C . LYS A 1 92 ? -5.674 10.366 -10.789 1.00 93.25 92 LYS A C 1
ATOM 730 O O . LYS A 1 92 ? -5.774 11.517 -10.374 1.00 93.25 92 LYS A O 1
ATOM 735 N N . PHE A 1 93 ? -6.606 9.433 -10.596 1.00 90.56 93 PHE A N 1
ATOM 736 C CA . PHE A 1 93 ? -7.844 9.697 -9.873 1.00 90.56 93 PHE A CA 1
ATOM 737 C C . PHE A 1 93 ? -7.572 10.082 -8.413 1.00 90.56 93 PHE A C 1
ATOM 739 O O . PHE A 1 93 ? -8.114 11.073 -7.931 1.00 90.56 93 PHE A O 1
ATOM 746 N N . ALA A 1 94 ? -6.673 9.363 -7.734 1.00 88.12 94 ALA A N 1
ATOM 747 C CA . ALA A 1 94 ? -6.238 9.695 -6.379 1.00 88.12 94 ALA A CA 1
ATOM 748 C C . ALA A 1 94 ? -5.588 11.085 -6.295 1.00 88.12 94 ALA A C 1
ATOM 750 O O . ALA A 1 94 ? -5.889 11.836 -5.376 1.00 88.12 94 ALA A O 1
ATOM 751 N N . LEU A 1 95 ? -4.748 11.448 -7.269 1.00 87.25 95 LEU A N 1
ATOM 752 C CA . LEU A 1 95 ? -4.108 12.765 -7.325 1.00 87.25 95 LEU A CA 1
ATOM 753 C C . LEU A 1 95 ? -5.109 13.903 -7.575 1.00 87.25 95 LEU A C 1
ATOM 755 O O . LEU A 1 95 ? -4.898 15.021 -7.118 1.00 87.25 95 LEU A O 1
ATOM 759 N N . SER A 1 96 ? -6.178 13.632 -8.327 1.00 86.38 96 SER A N 1
ATOM 760 C CA . SER A 1 96 ? -7.234 14.612 -8.603 1.00 86.38 96 SER A CA 1
ATOM 761 C C . SER A 1 96 ? -8.208 14.818 -7.441 1.00 86.38 96 SER A C 1
ATOM 763 O O . SER A 1 96 ? -9.010 15.751 -7.476 1.00 86.38 96 SER A O 1
ATOM 765 N N . ASP A 1 97 ? -8.166 13.943 -6.436 1.00 81.50 97 ASP A N 1
ATOM 766 C CA . ASP A 1 97 ? -9.067 13.999 -5.297 1.00 81.50 97 ASP A CA 1
ATOM 767 C C . ASP A 1 97 ? -8.674 15.151 -4.357 1.00 81.50 97 ASP A C 1
ATOM 769 O O . ASP A 1 97 ? -7.508 15.336 -4.015 1.00 81.50 97 ASP A O 1
ATOM 773 N N . ILE A 1 98 ? -9.656 15.954 -3.944 1.00 64.44 98 ILE A N 1
ATOM 774 C CA . ILE A 1 98 ? -9.440 17.181 -3.152 1.00 64.44 98 ILE A CA 1
ATOM 775 C C . ILE A 1 98 ? -9.088 16.840 -1.690 1.00 64.44 98 ILE A C 1
ATOM 777 O O . ILE A 1 98 ? -8.540 17.671 -0.961 1.00 64.44 98 ILE A O 1
ATOM 781 N N . ASN A 1 99 ? -9.372 15.608 -1.253 1.00 62.28 99 ASN A N 1
ATOM 782 C CA . ASN A 1 99 ? -9.040 15.126 0.085 1.00 62.28 99 ASN A CA 1
ATOM 783 C C . ASN A 1 99 ? -7.540 14.798 0.212 1.00 62.28 99 ASN A C 1
ATOM 785 O O . ASN A 1 99 ? -7.094 13.684 -0.045 1.00 62.28 99 ASN A O 1
ATOM 789 N N . SER A 1 100 ? -6.783 15.796 0.673 1.00 53.38 100 SER A N 1
ATOM 790 C CA . SER A 1 100 ? -5.325 15.811 0.890 1.00 53.38 100 SER A CA 1
ATOM 791 C C . SER A 1 100 ? -4.797 14.869 1.999 1.00 53.38 100 SER A C 1
ATOM 793 O O . SER A 1 100 ? -3.699 15.087 2.509 1.00 53.38 100 SER A O 1
ATOM 795 N N . GLU A 1 101 ? -5.539 13.842 2.425 1.00 56.16 101 GLU A N 1
ATOM 796 C CA . GLU A 1 101 ? -5.062 12.899 3.461 1.00 56.16 101 GLU A CA 1
ATOM 797 C C . GLU A 1 101 ? -4.147 11.782 2.910 1.00 56.16 101 GLU A C 1
ATOM 799 O O . GLU A 1 101 ? -3.725 10.898 3.663 1.00 56.16 101 GLU A O 1
ATOM 804 N N . ILE A 1 102 ? -3.829 11.814 1.609 1.00 49.97 102 ILE A N 1
ATOM 805 C CA . ILE A 1 102 ? -2.969 10.839 0.917 1.00 49.97 102 ILE A CA 1
ATOM 806 C C . ILE A 1 102 ? -1.580 11.417 0.662 1.00 49.97 102 ILE A C 1
ATOM 808 O O . ILE A 1 102 ? -1.499 12.539 0.116 1.00 49.97 102 ILE A O 1
#

Foldseek 3Di:
DDDDFDADPVPRHGDCPDPDDPPPPDPPVPDDDDDPLVQDDLVVLLCQLVCVDAWDWGQDPNDTDIDGNVSSLVNLVVCCVVCVPSNVVSVVVVVPDPPPPD